Protein 5S9G (pdb70)

Solvent-accessible surface area: 7468 Å² total; per-residue (Å²): 165,90,45,130,33,20,72,101,64,0,49,97,10,1,65,87,0,38,149,36,149,28,0,107,32,13,60,112,81,42,70,90,167,124,79,113,61,9,126,119,88,5,126,72,46,32,4,0,11,46,0,71,110,32,1,99,68,47,104,20,142,11,0,73,75,1,3,157,28,0,118,45,4,18,60,11,13,107,62,48,25,128,47,142,219,25,175,69,8,34,14,1,90,125,2,24,64,55,0,57,126,60,1,60,66,11,22,66,81,18,84,37,1,44,157,76,118,144,196

GO terms:
  GO:0045944 positive regulation of transcription by RNA polymerase II (P, IDA)
  GO:2001237 negative regulation of extrinsic apoptotic signaling pathway (P, IDA)
  GO:0140566 histone reader activity (F, IDA)
  GO:0005515 protein binding (F, IPI)
  GO:0005634 nucleus (C, IDA)

Foldseek 3Di:
DPLPVLLVLVVVLLVVLVVDPLQVCQADWHDCVVVVCLCVFDVDIAGSVVLNVCSVVVNDPAVVVSVVRLVSSLVSLVRPDPDCPDPNNVSSVVSVVSCCVSCVVSRVVNVVVVVVVVD

InterPro domains:
  IPR001487 Bromodomain [PF00439] (1166-1250)
  IPR001487 Bromodomain [PF00439] (1325-1406)
  IPR001487 Bromodomain [PR00503] (1336-1349)
  IPR001487 Bromodomain [PR00503] (1350-1366)
  IPR001487 Bromodomain [PR00503] (1366-1384)
  IPR001487 Bromodomain [PR00503] (1384-1403)
  IPR001487 Bromodomain [PS50014] (1176-1246)
  IPR001487 Bromodomain [PS50014] (1333-1403)
  IPR001487 Bromodomain [SM00297] (1158-1261)
  IPR001487 Bromodomain [SM00297] (1318-1423)
  IPR001680 WD40 repeat [PF00400] (179-210)
  IPR001680 WD40 repeat [PF00400] (215-252)
  IPR001680 WD40 repeat [PF00400] (259-298)
  IPR001680 WD40 repeat [PF00400] (357-392)
  IPR001680 WD40 repeat [PF00400] (456-495)
  IPR001680 WD40 repeat [PS50082] (179-220)
  IPR001680 WD40 repeat [PS50082] (221-262)
  IPR001680 WD40 repeat [PS50082] (263-298)
  IPR001680 WD40 repeat [PS50082] (361-395)
  IPR001680 WD40 repeat [PS50082] (462-504)

Organism: Homo sapiens (NCBI:txid9606)

Nearest PDB structures (foldseek):
  5s8j-assembly1_A  TM=1.004E+00  e=1.135E-18  Homo sapiens
  8bw4-assembly1_A  TM=9.861E-01  e=4.058E-18  Homo sapiens
  9gh3-assembly1_A  TM=1.003E+00  e=1.939E-17  Homo sapiens
  7av8-assembly1_AAA  TM=9.817E-01  e=3.127E-16  Homo sapiens
  3q2e-assembly1_A  TM=9.866E-01  e=1.538E-13  Homo sapiens

Sequence (119 aa):
YDIQAWKKQCEELLNLIFQCCEDSEPFRQPVDLLEYPDYRDIIDTPMDFATVRETLEAGNYESPMELCCKDVRLIFSNSKAYTPSKRSRIYSMSLRLSAFFEEHISSSVLSDYKSALLRFHKR

B-factor: mean 18.1, std 9.37, range [9.09, 100.83]

Radius of gyration: 15.3 Å; Cα contacts (8 Å, |Δi|>4): 121; chains: 1; bounding box: 34×26×50 Å

Secondary structure (DSSP, 8-state):
--TTTHHHHHHHHHHHHHHSGGGGGGSS---TTTSTTHHHH-SS---HHHHHHHHHTT--SSHHHHHHHHHHHHHHHHHH-S-TT-HHHHHHHHHHHHHHHHHHHHHHHHHHHHHHHT-

Structure (mmCIF, N/CA/C/O backbone):
data_5S9G
#
_entry.id   5S9G
#
_cell.length_a   81.442
_cell.length_b   26.703
_cell.length_c   55.711
_cell.angle_alpha   90.000
_cell.angle_beta   100.610
_cell.angle_gamma   90.000
#
_symmetry.space_group_name_H-M   'C 1 2 1'
#
loop_
_entity.id
_entity.type
_entity.pdbx_description
1 polymer 'PH-interacting protein'
2 non-polymer '1,3-benzothiazole-6-carboxylic acid'
3 water water
#
loop_
_atom_site.group_PDB
_atom_site.id
_atom_site.type_symbol
_atom_site.label_atom_id
_atom_site.label_alt_id
_atom_site.label_comp_id
_atom_site.label_asym_id
_atom_site.label_entity_id
_atom_site.label_seq_id
_atom_site.pdbx_PDB_ins_code
_atom_site.Cartn_x
_atom_site.Cartn_y
_atom_site.Cartn_z
_atom_site.occupancy
_atom_site.B_iso_or_equiv
_atom_site.auth_seq_id
_atom_site.auth_comp_id
_atom_site.auth_asym_id
_atom_site.auth_atom_id
_atom_site.pdbx_PDB_model_num
ATOM 1 N N . TYR A 1 25 ? -8.205 11.923 -10.551 1.00 20.61 1316 TYR A N 1
ATOM 2 C CA . TYR A 1 25 ? -7.287 10.824 -10.231 1.00 19.80 1316 TYR A CA 1
ATOM 3 C C . TYR A 1 25 ? -6.089 11.273 -9.394 1.00 16.54 1316 TYR A C 1
ATOM 4 O O . TYR A 1 25 ? -5.074 10.596 -9.375 1.00 16.77 1316 TYR A O 1
ATOM 13 N N . ASP A 1 26 ? -6.238 12.372 -8.653 1.00 14.63 1317 ASP A N 1
ATOM 14 C CA . ASP A 1 26 ? -5.190 12.859 -7.769 1.00 14.27 1317 ASP A CA 1
ATOM 15 C C . ASP A 1 26 ? -5.226 12.051 -6.472 1.00 13.53 1317 ASP A C 1
ATOM 16 O O . ASP A 1 26 ? -6.162 12.174 -5.669 1.00 13.40 1317 ASP A O 1
ATOM 21 N N . ILE A 1 27 ? -4.218 11.206 -6.265 1.00 13.02 1318 ILE A N 1
ATOM 22 C CA . ILE A 1 27 ? -4.113 10.327 -5.097 1.00 13.97 1318 ILE A CA 1
ATOM 23 C C . ILE A 1 27 ? -3.932 11.107 -3.806 1.00 13.75 1318 ILE A C 1
ATOM 24 O O . ILE A 1 27 ? -4.233 10.564 -2.744 1.00 14.51 1318 ILE A O 1
ATOM 29 N N . GLN A 1 28 ? -3.447 12.342 -3.872 1.00 13.02 1319 GLN A N 1
ATOM 30 C CA . GLN A 1 28 ? -3.193 13.113 -2.657 1.00 12.53 1319 GLN A CA 1
ATOM 31 C C . GLN A 1 28 ? -4.310 14.082 -2.315 1.00 13.11 1319 GLN A C 1
ATOM 32 O O . GLN A 1 28 ? -4.254 14.675 -1.245 1.00 12.95 1319 GLN A O 1
ATOM 38 N N . ALA A 1 29 ? -5.319 14.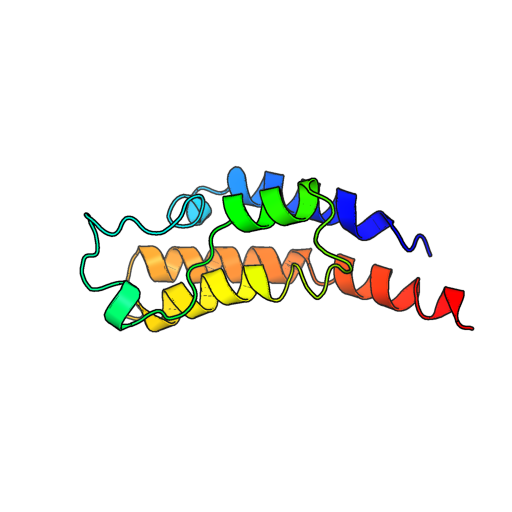262 -3.200 1.00 13.29 1320 ALA A N 1
ATOM 39 C CA . ALA A 1 29 ? -6.326 15.291 -3.003 1.00 13.53 1320 ALA A CA 1
ATOM 40 C C . ALA A 1 29 ? -7.135 15.170 -1.738 1.00 12.38 1320 ALA A C 1
ATOM 41 O O . ALA A 1 29 ? -7.607 16.188 -1.229 1.00 12.75 1320 ALA A O 1
ATOM 43 N N . TRP A 1 30 ? -7.282 13.949 -1.218 1.00 11.75 1321 TRP A N 1
ATOM 44 C CA . TRP A 1 30 ? -8.075 13.727 -0.028 1.00 11.87 1321 TRP A CA 1
ATOM 45 C C . TRP A 1 30 ? -7.599 14.514 1.161 1.00 12.00 1321 TRP A C 1
ATOM 46 O O . TRP A 1 30 ? -8.427 14.821 2.013 1.00 12.10 1321 TRP A O 1
ATOM 57 N N . LYS A 1 31 ? -6.297 14.831 1.241 1.00 12.16 1322 LYS A N 1
ATOM 58 C CA . LYS A 1 31 ? -5.798 15.476 2.443 1.00 11.87 1322 LYS A CA 1
ATOM 59 C C . LYS A 1 31 ? -6.371 16.870 2.628 1.00 12.54 1322 LYS A C 1
ATOM 60 O O . LYS A 1 31 ? -6.943 17.174 3.677 1.00 12.65 1322 LYS A O 1
ATOM 66 N N . LYS A 1 32 ? -6.273 17.707 1.597 1.00 12.71 1323 LYS A N 1
ATOM 67 C CA . LYS A 1 32 ? -6.846 19.051 1.681 1.00 13.17 1323 LYS A CA 1
ATOM 68 C C . LYS A 1 32 ? -8.363 18.972 1.797 1.00 13.32 1323 LYS A C 1
ATOM 69 O O . LYS A 1 32 ? -8.966 19.774 2.504 1.00 13.25 1323 LYS A O 1
ATOM 73 N N . GLN A 1 33 ? -8.996 17.996 1.121 1.00 12.66 1324 GLN A N 1
ATOM 74 C CA . GLN A 1 33 ? -10.451 17.851 1.241 1.00 12.80 1324 GLN A CA 1
ATOM 75 C C . GLN A 1 33 ? -10.835 17.536 2.700 1.00 13.11 1324 GLN A C 1
ATOM 76 O O . GLN A 1 33 ? -11.809 18.080 3.220 1.00 12.95 1324 GLN A O 1
ATOM 82 N N . CYS A 1 34 ? -10.029 16.718 3.379 1.00 11.94 1325 CYS A N 1
ATOM 83 C CA . CYS A 1 34 ? -10.271 16.413 4.788 1.00 11.83 1325 CYS A CA 1
ATOM 84 C C . CYS A 1 34 ? -9.978 17.602 5.664 1.00 12.16 1325 CYS A C 1
ATOM 85 O O . CYS A 1 34 ? -10.716 17.840 6.621 1.00 12.56 1325 CYS A O 1
ATOM 88 N N . GLU A 1 35 ? -8.945 18.396 5.349 1.00 12.25 1326 GLU A N 1
ATOM 89 C CA . GLU A 1 35 ? -8.676 19.624 6.110 1.00 12.33 1326 GLU A CA 1
ATOM 90 C C . GLU A 1 35 ? -9.864 20.564 6.037 1.00 12.54 1326 GLU A C 1
ATOM 91 O O . GLU A 1 35 ? -10.283 21.123 7.050 1.00 14.00 1326 GLU A O 1
ATOM 97 N N . GLU A 1 36 ? -10.425 20.720 4.834 1.00 12.87 1327 GLU A N 1
ATOM 98 C CA . GLU A 1 36 ? -11.567 21.587 4.653 1.00 13.70 1327 GLU A CA 1
ATOM 99 C C . GLU A 1 36 ? -12.791 21.075 5.350 1.00 13.08 1327 GLU A C 1
ATOM 100 O O . GLU A 1 36 ? -13.520 21.862 5.961 1.00 13.69 1327 GLU A O 1
ATOM 106 N N . LEU A 1 37 ? -13.001 19.761 5.316 1.00 12.59 1328 LEU A N 1
ATOM 107 C CA . LEU A 1 37 ? -14.152 19.194 6.001 1.00 12.09 1328 LEU A CA 1
ATOM 108 C C . LEU A 1 37 ? -13.993 19.361 7.520 1.00 12.30 1328 LEU A C 1
ATOM 109 O O . LEU A 1 37 ? -14.955 19.723 8.199 1.00 12.44 1328 LEU A O 1
ATOM 114 N N . LEU A 1 38 ? -12.774 19.219 8.047 1.00 11.72 1329 LEU A N 1
ATOM 115 C CA . LEU A 1 38 ? -12.557 19.448 9.470 1.00 12.40 1329 LEU A CA 1
ATOM 116 C C . LEU A 1 38 ? -12.808 20.899 9.821 1.00 13.47 1329 LEU A C 1
ATOM 117 O O . LEU A 1 38 ? -13.432 21.168 10.825 1.00 13.75 1329 LEU A O 1
ATOM 122 N N . ASN A 1 39 ? -12.430 21.832 8.956 1.00 14.18 1330 ASN A N 1
ATOM 123 C CA . ASN A 1 39 ? -12.731 23.250 9.168 1.00 15.32 1330 ASN A CA 1
ATOM 124 C C . ASN A 1 39 ? -14.247 23.481 9.277 1.00 15.06 1330 ASN A C 1
ATOM 125 O O . ASN A 1 39 ? -14.704 24.180 10.186 1.00 15.99 1330 ASN A O 1
ATOM 130 N N . LEU A 1 40 ? -15.032 22.847 8.399 1.00 14.01 1331 LEU A N 1
ATOM 131 C CA . LEU A 1 40 ? -16.487 22.966 8.458 1.00 14.47 1331 LEU A CA 1
ATOM 132 C C . LEU A 1 40 ? -17.004 22.371 9.756 1.00 13.67 1331 LEU A C 1
ATOM 133 O O . LEU A 1 40 ? -17.848 22.969 10.422 1.00 13.93 1331 LEU A O 1
ATOM 138 N N . ILE A 1 41 ? -16.445 21.224 10.165 1.00 12.41 1332 ILE A N 1
ATOM 139 C CA . ILE A 1 41 ? -16.861 20.593 11.405 1.00 12.09 1332 ILE A CA 1
ATOM 140 C C . ILE A 1 41 ? -16.574 21.495 12.602 1.00 12.40 1332 ILE A C 1
ATOM 141 O O . ILE A 1 41 ? -17.452 21.681 13.447 1.00 12.36 1332 ILE A O 1
ATOM 146 N N . PHE A 1 42 ? -15.390 22.142 12.639 1.00 12.71 1333 PHE A N 1
ATOM 147 C CA . PHE A 1 42 ? -15.064 23.022 13.750 1.00 14.43 1333 PHE A CA 1
ATOM 148 C C . PHE A 1 42 ? -15.944 24.277 13.790 1.00 16.01 1333 PHE A C 1
ATOM 149 O O . PHE A 1 42 ? -16.108 24.869 14.855 1.00 18.06 1333 PHE A O 1
ATOM 157 N N . GLN A 1 43 ? -16.536 24.671 12.659 1.00 15.77 1334 GLN A N 1
ATOM 158 C CA . GLN A 1 43 ? -17.486 25.787 12.629 1.00 16.85 1334 GLN A CA 1
ATOM 159 C C . GLN A 1 43 ? -18.878 25.396 13.124 1.00 17.59 1334 GLN A C 1
ATOM 160 O O . GLN A 1 43 ? -19.640 26.253 13.582 1.00 19.88 1334 GLN A O 1
ATOM 166 N N A CYS A 1 44 ? -19.239 24.098 12.984 0.50 16.20 1335 CYS A N 1
ATOM 167 N N B CYS A 1 44 ? -19.218 24.140 12.993 0.50 16.37 1335 CYS A N 1
ATOM 168 C CA A CYS A 1 44 ? -20.522 23.534 13.416 0.50 15.63 1335 CYS A CA 1
ATOM 169 C CA B CYS A 1 44 ? -20.498 23.635 13.388 0.50 16.01 1335 CYS A CA 1
ATOM 170 C C A CYS A 1 44 ? -20.603 23.639 14.925 0.50 14.66 1335 CYS A C 1
ATOM 171 C C B CYS A 1 44 ? -20.616 23.618 14.911 0.50 14.82 1335 CYS A C 1
ATOM 172 O O A CYS A 1 44 ? -19.741 23.091 15.612 0.50 14.00 1335 CYS A O 1
ATOM 173 O O B CYS A 1 44 ? -19.770 23.036 15.590 0.50 14.08 1335 CYS A O 1
ATOM 178 N N . GLU A 1 45 ? -21.697 24.196 15.454 1.00 14.50 1336 GLU A N 1
ATOM 179 C CA . GLU A 1 45 ? -21.907 24.222 16.903 1.00 14.27 1336 GLU A CA 1
ATOM 180 C C . GLU A 1 45 ? -22.006 22.815 17.469 1.00 13.87 1336 GLU A C 1
ATOM 181 O O . GLU A 1 4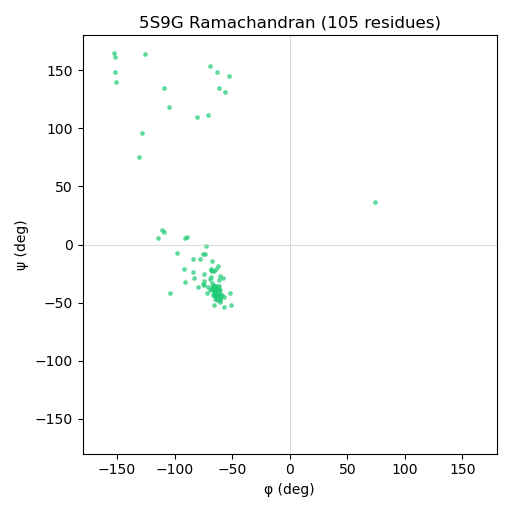5 ? -21.571 22.571 18.587 1.00 13.48 1336 GLU A O 1
ATOM 187 N N . ASP A 1 46 ? -22.535 21.871 16.677 1.00 12.98 1337 ASP A N 1
ATOM 188 C CA . ASP A 1 46 ? -22.661 20.497 17.113 1.00 12.60 1337 ASP A CA 1
ATOM 189 C C . ASP A 1 46 ? -21.313 19.829 17.403 1.00 12.20 1337 ASP A C 1
ATOM 190 O O . ASP A 1 46 ? -21.310 18.791 18.054 1.00 12.15 1337 ASP A O 1
ATOM 195 N N . SER A 1 47 ? -20.185 20.374 16.902 1.00 11.64 1338 SER A N 1
ATOM 196 C CA . SER A 1 47 ? -18.900 19.739 17.206 1.00 11.36 1338 SER A CA 1
ATOM 197 C C . SER A 1 47 ? -18.301 20.141 18.532 1.00 11.63 1338 SER A C 1
ATOM 198 O O . SER A 1 47 ? -17.329 19.531 18.942 1.00 11.89 1338 SER A O 1
ATOM 201 N N . GLU A 1 48 ? -18.818 21.186 19.188 1.00 12.10 1339 GLU A N 1
ATOM 202 C CA . GLU A 1 48 ? -18.132 21.727 20.3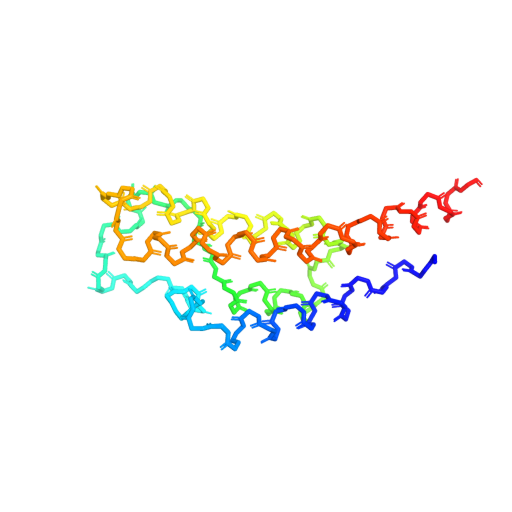74 1.00 13.12 1339 GLU A CA 1
ATOM 203 C C . GLU A 1 48 ? -17.791 20.667 21.459 1.00 12.62 1339 GLU A C 1
ATOM 204 O O . GLU A 1 48 ? -16.644 20.657 21.936 1.00 12.81 1339 GLU A O 1
ATOM 210 N N . PRO A 1 49 ? -18.679 19.710 21.776 1.00 11.95 1340 PRO A N 1
ATOM 211 C CA . PRO A 1 49 ? -18.322 18.683 22.771 1.00 11.77 1340 PRO A CA 1
ATOM 212 C C . PRO A 1 49 ? -17.232 17.726 22.346 1.00 12.11 1340 PRO A C 1
ATOM 213 O O . PRO A 1 49 ? -16.753 16.971 23.168 1.00 12.39 1340 PRO A O 1
ATOM 217 N N . PHE A 1 50 ? -16.908 17.705 21.064 1.00 11.19 1341 PHE A N 1
ATOM 218 C CA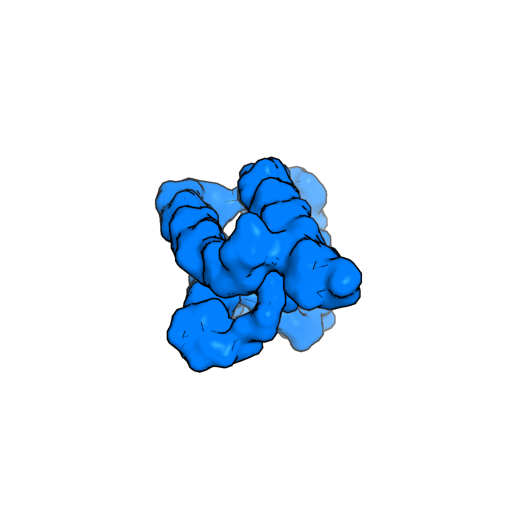 . PHE A 1 50 ? -16.008 16.756 20.443 1.00 10.97 1341 PHE A CA 1
ATOM 219 C C . PHE A 1 50 ? -14.741 17.394 19.905 1.00 11.51 1341 PHE A C 1
ATOM 220 O O . PHE A 1 50 ? -13.962 16.691 19.272 1.00 11.45 1341 PHE A O 1
ATOM 228 N N . ARG A 1 51 ? -14.503 18.687 20.130 1.00 12.37 1342 ARG A N 1
ATOM 229 C CA . ARG A 1 51 ? -13.329 19.349 19.575 1.00 13.15 1342 ARG A CA 1
ATOM 230 C C . ARG A 1 51 ? -12.084 18.994 20.293 1.00 14.78 1342 ARG A C 1
ATOM 231 O O . ARG A 1 51 ? -11.021 18.992 19.672 1.00 16.93 1342 ARG A O 1
ATOM 239 N N . GLN A 1 52 ? -12.162 18.775 21.598 1.00 14.78 1343 GLN A N 1
ATOM 240 C CA . GLN A 1 52 ? -11.028 18.425 22.430 1.00 15.58 1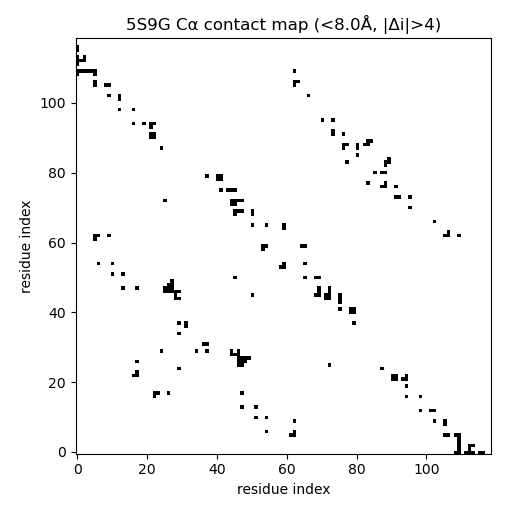343 GLN A CA 1
ATOM 241 C C . GLN A 1 52 ? -11.381 17.138 23.166 1.00 15.41 1343 GLN A C 1
ATOM 242 O O . GLN A 1 52 ? -12.556 16.749 23.243 1.00 14.67 1343 GLN A O 1
ATOM 248 N N . PRO A 1 53 ? -10.385 16.437 23.732 1.00 17.12 1344 PRO A N 1
ATOM 249 C CA . PRO A 1 53 ? -10.688 15.207 24.475 1.00 17.92 1344 PRO A CA 1
ATOM 250 C C . PRO A 1 53 ? -11.758 15.428 25.551 1.00 18.01 1344 PRO A C 1
ATOM 251 O O . PRO A 1 53 ? -11.840 16.506 26.168 1.00 17.59 1344 PRO A O 1
ATOM 255 N N . VAL A 1 54 ? -12.627 14.422 25.785 1.00 17.83 1345 VAL A N 1
ATOM 256 C CA . VAL A 1 54 ? -13.651 14.512 26.828 1.00 18.10 1345 VAL A CA 1
ATOM 257 C C . VAL A 1 54 ? -12.982 14.794 28.172 1.00 18.73 1345 VAL A C 1
ATOM 258 O O . VAL A 1 54 ? -11.931 14.213 28.473 1.00 19.50 1345 VAL A O 1
ATOM 262 N N . ASP A 1 55 ? -13.519 15.780 28.879 1.00 18.31 1346 ASP A N 1
ATOM 263 C CA . ASP A 1 55 ? -13.002 16.235 30.159 1.00 19.52 1346 ASP A CA 1
ATOM 264 C C . ASP A 1 55 ? -13.270 15.208 31.238 1.00 19.62 1346 ASP A C 1
ATOM 265 O O . ASP A 1 55 ? -14.408 15.028 31.660 1.00 18.84 1346 ASP A O 1
ATOM 270 N N . LEU A 1 56 ? -12.209 14.581 31.724 1.00 20.80 1347 LEU A N 1
ATOM 271 C CA . LEU A 1 56 ? -12.332 13.569 32.768 1.00 22.88 1347 LEU A CA 1
ATOM 272 C C . LEU A 1 56 ? -12.768 14.147 34.109 1.00 23.55 1347 LEU A C 1
ATOM 273 O 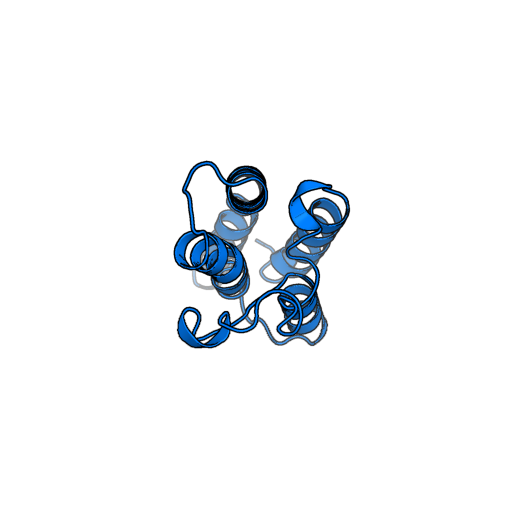O . LEU A 1 56 ? -13.314 13.413 34.924 1.00 24.17 1347 LEU A O 1
ATOM 278 N N . LEU A 1 57 ? -12.567 15.459 34.340 1.00 23.47 1348 LEU A N 1
ATOM 279 C CA . LEU A 1 57 ? -13.034 16.061 35.590 1.00 24.86 1348 LEU A CA 1
ATOM 280 C C . LEU A 1 57 ? -14.560 16.236 35.563 1.00 24.00 1348 LEU A C 1
ATOM 281 O O . LEU A 1 57 ? -15.208 16.110 36.601 1.00 24.97 1348 LEU A O 1
ATOM 286 N N . GLU A 1 58 ? -15.131 16.461 34.369 1.00 21.79 1349 GLU A N 1
ATOM 287 C CA . GLU A 1 58 ? -16.576 16.589 34.190 1.00 20.91 1349 GLU A CA 1
ATOM 288 C C . GLU A 1 58 ? -17.270 15.223 34.066 1.00 19.30 1349 GLU A C 1
ATOM 289 O O . GLU A 1 58 ? -18.441 15.099 34.403 1.00 19.73 1349 GLU A O 1
ATOM 295 N N . TYR A 1 59 ? -16.559 14.213 33.546 1.00 17.86 1350 TYR A N 1
ATOM 296 C CA . TYR A 1 59 ? -17.108 12.871 33.329 1.00 17.30 1350 TYR A CA 1
ATOM 297 C C . TYR A 1 59 ? -16.126 11.862 33.911 1.00 18.57 1350 TYR A C 1
ATOM 298 O O . TYR A 1 59 ? -15.377 11.233 33.180 1.00 17.73 1350 TYR A O 1
ATOM 307 N N . PRO A 1 60 ? -16.079 11.732 35.249 1.00 19.45 1351 PRO A N 1
ATOM 308 C CA . PRO A 1 60 ? -15.019 10.920 35.864 1.00 19.46 1351 PRO A CA 1
ATOM 309 C C . PRO A 1 60 ? -15.017 9.432 35.552 1.00 19.52 1351 PRO A C 1
ATOM 310 O O . PRO A 1 60 ? -13.981 8.799 35.680 1.00 19.68 1351 PRO A O 1
ATOM 314 N N . ASP A 1 61 ? -16.144 8.887 35.127 1.00 18.53 1352 ASP A N 1
ATOM 315 C CA . ASP A 1 61 ? -16.229 7.471 34.759 1.00 17.80 1352 ASP A CA 1
ATOM 316 C C . ASP A 1 61 ? -15.940 7.244 33.261 1.00 16.63 1352 ASP A C 1
ATOM 317 O O . ASP A 1 61 ? -16.071 6.122 32.782 1.00 17.22 1352 ASP A O 1
ATOM 322 N N . TYR A 1 62 ? -15.554 8.283 32.514 1.00 15.48 1353 TYR A N 1
ATOM 323 C CA . TYR A 1 62 ? -15.392 8.181 31.064 1.00 15.05 1353 TYR A CA 1
ATOM 324 C C . TYR A 1 62 ? -14.545 7.018 30.618 1.00 15.88 1353 TYR A C 1
ATOM 325 O O . TYR A 1 62 ? -14.977 6.237 29.766 1.00 15.16 1353 TYR A O 1
ATOM 334 N N . ARG A 1 63 ? -13.340 6.876 31.181 1.00 17.13 1354 ARG A N 1
ATOM 335 C CA . ARG A 1 63 ? -12.442 5.806 30.797 1.00 17.96 1354 ARG A CA 1
ATOM 336 C C . ARG A 1 63 ? -12.855 4.421 31.310 1.00 17.74 1354 ARG A C 1
ATOM 337 O O . ARG A 1 63 ? -12.280 3.434 30.859 1.00 18.28 1354 ARG A O 1
ATOM 345 N N . ASP A 1 64 ? -13.870 4.337 32.183 1.00 17.73 1355 ASP A N 1
ATOM 346 C CA . ASP A 1 64 ? -14.453 3.049 32.582 1.00 18.19 1355 ASP A CA 1
ATOM 347 C C . ASP A 1 64 ? -15.319 2.488 31.446 1.00 18.56 1355 ASP A C 1
ATOM 348 O O . ASP A 1 64 ? -15.557 1.280 31.395 1.00 20.78 1355 ASP A O 1
ATOM 353 N N . ILE A 1 65 ? -15.842 3.369 30.576 1.00 17.15 1356 ILE A N 1
ATOM 354 C CA . ILE A 1 65 ? -16.734 2.994 29.501 1.00 17.00 1356 ILE A CA 1
ATOM 355 C C . ILE A 1 65 ? -16.004 2.997 28.166 1.00 17.18 1356 ILE A C 1
ATOM 356 O O . ILE A 1 65 ? -16.201 2.109 27.339 1.00 17.84 1356 ILE A O 1
ATOM 361 N N . ILE A 1 66 ? -15.153 4.007 27.945 1.00 15.92 1357 ILE A N 1
ATOM 362 C CA . ILE A 1 66 ? -14.469 4.243 26.677 1.00 15.40 1357 ILE A CA 1
ATOM 363 C C . ILE A 1 66 ? -13.009 3.867 26.700 1.00 16.32 1357 ILE A C 1
ATOM 364 O O . ILE A 1 66 ? -12.256 4.472 27.458 1.00 17.17 1357 ILE A O 1
ATOM 369 N N . ASP A 1 67 ? -12.611 2.900 25.863 1.00 17.46 1358 ASP A N 1
ATOM 370 C CA . ASP A 1 67 ? -11.239 2.413 25.783 1.00 19.27 1358 ASP A CA 1
ATOM 371 C C . ASP A 1 67 ? -10.331 3.311 24.983 1.00 19.36 1358 ASP A C 1
ATOM 372 O O . ASP A 1 67 ? -9.128 3.359 25.245 1.00 20.52 1358 ASP A O 1
ATOM 377 N N . THR A 1 68 ? -10.857 3.907 23.900 1.00 17.60 1359 THR A N 1
ATOM 378 C CA . THR A 1 68 ? -10.027 4.734 23.039 1.00 17.32 1359 THR A CA 1
ATOM 379 C C . THR A 1 68 ? -10.655 6.069 22.814 1.00 16.38 1359 THR A C 1
ATOM 380 O O . THR A 1 68 ? -11.449 6.222 21.876 1.00 16.40 1359 THR A O 1
ATOM 384 N N . PRO A 1 69 ? -10.252 7.071 23.592 1.00 16.10 1360 PRO A N 1
ATOM 385 C CA . PRO A 1 69 ? -10.782 8.411 23.359 1.00 15.77 1360 PRO A CA 1
ATOM 386 C C . PRO A 1 69 ? -10.374 8.940 21.986 1.00 14.49 1360 PRO A C 1
ATOM 387 O O . PRO A 1 69 ? -9.313 8.611 21.458 1.00 15.56 1360 PRO A O 1
ATOM 391 N N . MET A 1 70 ? -11.232 9.759 21.410 1.00 13.10 1361 MET A N 1
ATOM 392 C CA . MET A 1 70 ? -10.921 10.412 20.145 1.00 12.16 1361 MET A CA 1
ATOM 393 C C . MET A 1 70 ? -11.665 11.713 20.097 1.00 11.83 1361 MET A C 1
ATOM 394 O O . MET A 1 70 ? -12.742 11.823 20.649 1.00 11.95 1361 MET A O 1
ATOM 399 N N . ASP A 1 71 ? -11.091 12.702 19.430 1.00 11.19 1362 ASP A N 1
ATOM 400 C CA . ASP A 1 71 ? -11.687 14.029 19.310 1.00 11.10 1362 ASP A CA 1
ATOM 401 C C . ASP A 1 71 ? -11.183 14.662 18.003 1.00 10.68 1362 ASP A C 1
ATOM 402 O O . ASP A 1 71 ? -10.207 14.186 17.397 1.00 11.26 1362 ASP A O 1
ATOM 407 N N . PHE A 1 72 ? -11.847 15.731 17.557 1.00 10.56 1363 PHE A N 1
ATOM 408 C CA . PHE A 1 72 ? -11.513 16.332 16.280 1.00 10.70 1363 PHE A CA 1
ATOM 409 C C . PHE A 1 72 ? -10.179 17.017 16.252 1.00 11.36 1363 PHE A C 1
ATOM 410 O O . PHE A 1 72 ? -9.564 17.044 15.185 1.00 11.44 1363 PHE A O 1
ATOM 418 N N . ALA A 1 73 ? -9.704 17.554 17.389 1.00 11.25 1364 ALA A N 1
ATOM 419 C CA . ALA A 1 73 ? -8.361 18.160 17.370 1.00 11.99 1364 ALA A CA 1
ATOM 420 C C . ALA A 1 73 ? -7.301 17.093 17.165 1.00 12.11 1364 ALA A C 1
ATOM 421 O O . ALA A 1 73 ? -6.367 17.315 16.408 1.00 12.47 1364 ALA A O 1
ATOM 423 N N . THR A 1 74 ? -7.473 15.911 17.769 1.00 11.55 1365 THR A N 1
ATOM 424 C CA . THR A 1 74 ? -6.539 14.799 17.561 1.00 12.14 1365 THR A CA 1
ATOM 425 C C . THR A 1 74 ? -6.571 14.361 16.111 1.00 11.65 1365 THR A C 1
ATOM 426 O O . THR A 1 74 ? -5.511 14.182 15.526 1.00 11.95 1365 THR A O 1
ATOM 430 N N . VAL A 1 75 ? -7.761 14.256 15.507 1.00 10.92 1366 VAL A N 1
ATOM 431 C CA . VAL A 1 75 ? -7.837 13.894 14.098 1.00 10.37 1366 VAL A CA 1
ATOM 432 C C . VAL A 1 75 ? -7.121 14.921 13.223 1.00 10.78 1366 VAL A C 1
ATOM 433 O O . VAL A 1 75 ? -6.327 14.541 12.375 1.00 11.20 1366 VAL A O 1
ATOM 437 N N . ARG A 1 76 ? -7.383 16.207 13.443 1.00 10.68 1367 ARG A N 1
ATOM 438 C CA . ARG A 1 76 ? -6.748 17.253 12.660 1.00 11.59 1367 ARG A CA 1
ATOM 439 C C . ARG A 1 76 ? -5.249 17.235 12.856 1.00 12.57 1367 ARG A C 1
ATOM 440 O O . ARG A 1 76 ? -4.532 17.341 11.877 1.00 13.01 1367 ARG A O 1
ATOM 448 N N . GLU A 1 77 ? -4.774 17.038 14.081 1.00 12.62 1368 GLU A N 1
ATOM 449 C CA . GLU A 1 77 ? -3.341 16.993 14.342 1.00 12.63 1368 GLU A CA 1
ATOM 450 C C . GLU A 1 77 ? -2.700 15.808 13.665 1.00 12.67 1368 GLU A C 1
ATOM 451 O O . GLU A 1 77 ? -1.583 15.907 13.158 1.00 13.59 1368 GLU A O 1
ATOM 457 N N . THR A 1 78 ? -3.370 14.657 13.689 1.00 12.44 1369 THR A N 1
ATOM 458 C CA . THR A 1 78 ? -2.847 13.449 13.035 1.00 11.92 1369 THR A CA 1
ATOM 459 C C . THR A 1 78 ? -2.743 13.680 11.536 1.00 11.89 1369 THR A C 1
ATOM 460 O O . THR A 1 78 ? -1.717 13.349 10.931 1.00 12.21 1369 THR A O 1
ATOM 464 N N . LEU A 1 79 ? -3.761 14.308 10.949 1.00 11.25 1370 LEU A N 1
ATOM 465 C CA . LEU A 1 79 ? -3.743 14.627 9.542 1.00 11.82 1370 LEU A CA 1
ATOM 466 C C . LEU A 1 79 ? -2.613 15.603 9.215 1.00 12.74 1370 LEU A C 1
ATOM 467 O O . LEU A 1 79 ? -1.825 15.355 8.292 1.00 12.86 1370 LEU A O 1
ATOM 472 N N . GLU A 1 80 ? -2.483 16.665 10.000 1.00 12.44 1371 GLU A N 1
ATOM 473 C CA . GLU A 1 80 ? -1.481 17.688 9.759 1.00 12.97 1371 GLU A CA 1
ATOM 474 C C . GLU A 1 80 ? -0.068 17.210 9.987 1.00 13.91 1371 GLU A C 1
ATOM 475 O O . GLU A 1 80 ? 0.867 17.748 9.373 1.00 14.90 1371 GLU A O 1
ATOM 481 N N . ALA A 1 81 ? 0.114 16.231 10.864 1.00 13.78 1372 ALA A N 1
ATOM 482 C CA . ALA A 1 81 ? 1.427 15.633 11.085 1.00 14.53 1372 ALA A CA 1
ATOM 483 C C . ALA A 1 81 ? 1.836 14.692 9.941 1.00 14.38 1372 ALA A C 1
ATOM 484 O O . ALA A 1 81 ? 2.962 14.207 9.936 1.00 15.13 1372 ALA A O 1
ATOM 486 N N . GLY A 1 82 ? 0.932 14.406 9.006 1.00 13.49 1373 GLY A N 1
ATOM 487 C CA . GLY A 1 82 ? 1.212 13.450 7.957 1.00 12.83 1373 GLY A CA 1
ATOM 488 C C . GLY A 1 82 ? 1.175 12.047 8.502 1.00 13.06 1373 GLY A C 1
ATOM 489 O O . GLY A 1 82 ? 1.972 11.204 8.105 1.00 13.38 1373 GLY A O 1
ATOM 490 N N . ASN A 1 83 ? 0.261 11.782 9.443 1.00 12.09 1374 ASN A N 1
ATOM 491 C CA . ASN A 1 83 ? 0.162 10.476 10.063 1.00 12.74 1374 ASN A CA 1
ATOM 492 C C . ASN A 1 83 ? -1.082 9.693 9.661 1.00 12.44 1374 ASN A C 1
ATOM 493 O O . ASN A 1 83 ? -1.326 8.632 10.217 1.00 13.35 1374 ASN A O 1
ATOM 498 N N . TYR A 1 84 ? -1.803 10.164 8.646 1.00 12.30 1375 TYR A N 1
ATOM 499 C CA . TYR A 1 84 ? -2.817 9.368 8.007 1.00 12.06 1375 TYR A CA 1
ATOM 500 C C . TYR A 1 84 ? -2.265 9.033 6.634 1.00 13.50 1375 TYR A C 1
ATOM 501 O O . TYR A 1 84 ? -1.774 9.914 5.937 1.00 14.02 1375 TYR A O 1
ATOM 510 N N . GLU A 1 85 ? -2.395 7.783 6.247 1.00 14.31 1376 GLU A N 1
ATOM 511 C CA . GLU A 1 85 ? -1.989 7.372 4.907 1.00 15.02 1376 GLU A CA 1
ATOM 512 C C . GLU A 1 85 ? -3.154 7.458 3.912 1.00 15.54 1376 GLU A C 1
ATOM 513 O O . GLU A 1 85 ? -2.923 7.515 2.695 1.00 17.89 1376 GLU A O 1
ATOM 519 N N . SER A 1 86 ? -4.400 7.452 4.399 1.00 14.33 1377 SER A N 1
ATOM 520 C CA . SER A 1 86 ? -5.553 7.461 3.521 1.00 13.85 1377 SER A CA 1
ATOM 521 C C . SER A 1 86 ? -6.717 8.126 4.231 1.00 12.87 1377 SER A C 1
ATOM 522 O O . SER A 1 86 ? -6.750 8.191 5.466 1.00 11.92 1377 SER A O 1
ATOM 525 N N . PRO A 1 87 ? -7.720 8.561 3.471 1.00 12.35 1378 PRO A N 1
ATOM 526 C CA . PRO A 1 87 ? -8.912 9.115 4.112 1.00 12.52 1378 PRO A CA 1
ATOM 527 C C . PRO A 1 87 ? -9.693 8.036 4.853 1.00 11.79 1378 PRO A C 1
ATOM 528 O O . PRO A 1 87 ? -10.469 8.392 5.742 1.00 11.73 1378 PRO A O 1
ATOM 532 N N . MET A 1 88 ? -9.528 6.740 4.525 1.00 11.30 1379 MET A N 1
ATOM 533 C CA . MET A 1 88 ? -10.203 5.683 5.285 1.00 11.67 1379 MET A CA 1
ATOM 534 C C . MET A 1 88 ? -9.726 5.679 6.730 1.00 11.47 1379 MET A C 1
ATOM 535 O O . MET A 1 88 ? -10.523 5.483 7.637 1.00 11.54 1379 MET A O 1
ATOM 540 N N . GLU A 1 89 ? -8.434 5.926 6.953 1.00 11.51 1380 GLU A N 1
ATOM 541 C CA . GLU A 1 89 ? -7.912 5.962 8.309 1.00 11.44 1380 GLU A CA 1
ATOM 542 C C . GLU A 1 89 ? -8.499 7.122 9.090 1.00 10.94 1380 GLU A C 1
ATOM 543 O O . GLU A 1 89 ? -8.875 6.969 10.251 1.00 11.42 1380 GLU A O 1
ATOM 549 N N . LEU A 1 90 ? -8.584 8.293 8.462 1.00 10.60 1381 LEU A N 1
ATOM 550 C CA . LEU A 1 90 ? -9.183 9.459 9.107 1.00 10.96 1381 LEU A CA 1
ATOM 551 C C . LEU A 1 90 ? -10.654 9.171 9.424 1.00 10.51 1381 LEU A C 1
ATOM 552 O O . LEU A 1 90 ? -11.140 9.474 10.513 1.00 10.75 1381 LEU A O 1
ATOM 557 N N A CYS A 1 91 ? -11.363 8.588 8.466 0.50 10.29 1382 CYS A N 1
ATOM 558 N N B CYS A 1 91 ? -11.365 8.527 8.490 0.50 10.92 1382 CYS A N 1
ATOM 559 C CA A CYS A 1 91 ? -12.765 8.256 8.635 0.50 10.73 1382 CYS A CA 1
ATOM 560 C CA B CYS A 1 91 ? -12.761 8.137 8.704 0.50 11.91 1382 CYS A CA 1
ATOM 561 C C A CYS A 1 91 ? -12.966 7.267 9.814 0.50 11.24 1382 CYS A C 1
ATOM 562 C C B CYS A 1 91 ? -12.935 7.286 9.881 0.50 11.70 1382 CYS A C 1
ATOM 563 O O A CYS A 1 91 ? -13.909 7.444 10.577 0.50 10.87 1382 CYS A O 1
ATOM 564 O O B CYS A 1 91 ? -13.852 7.498 10.663 0.50 11.16 1382 CYS A O 1
ATOM 569 N N . LYS A 1 92 ? -12.044 6.318 10.044 1.00 11.18 1383 LYS A N 1
ATOM 570 C CA . LYS A 1 92 ? -12.142 5.399 11.155 1.00 11.69 1383 LYS A CA 1
ATOM 571 C C . LYS A 1 92 ? -12.031 6.172 12.475 1.00 11.23 1383 LYS A C 1
AT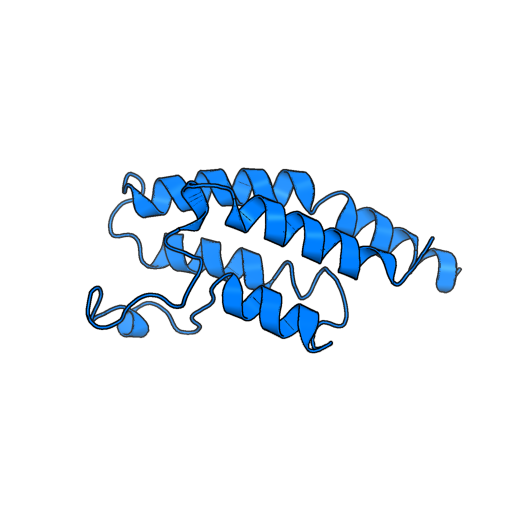OM 572 O O . LYS A 1 92 ? -12.820 5.922 13.384 1.00 11.33 1383 LYS A O 1
ATOM 578 N N . ASP A 1 93 ? -11.114 7.146 12.556 1.00 10.49 1384 ASP A N 1
ATOM 579 C CA . ASP A 1 93 ? -10.983 7.919 13.785 1.00 10.57 1384 ASP A CA 1
ATOM 580 C C . ASP A 1 93 ? -12.172 8.818 14.017 1.00 10.61 1384 ASP A C 1
ATOM 581 O O . ASP A 1 93 ? -12.642 8.920 15.149 1.00 10.41 1384 ASP A O 1
ATOM 586 N N . VAL A 1 94 ? -12.711 9.447 12.958 1.00 9.65 1385 VAL A N 1
ATOM 587 C CA . VAL A 1 94 ? -13.898 10.283 13.153 1.00 9.09 1385 VAL A CA 1
ATOM 588 C C . VAL A 1 94 ? -15.070 9.423 13.597 1.00 9.33 1385 VAL A C 1
ATOM 589 O O . VAL A 1 94 ? -15.802 9.804 14.510 1.00 9.84 1385 VAL A O 1
ATOM 593 N N . ARG A 1 95 ? -15.245 8.248 12.982 1.00 9.20 1386 ARG A N 1
ATOM 594 C CA . ARG A 1 95 ? -16.325 7.353 13.375 1.00 9.47 1386 ARG A CA 1
ATOM 595 C C . ARG A 1 95 ? -16.182 6.913 14.823 1.00 9.86 1386 ARG A C 1
ATOM 596 O O . ARG A 1 95 ? -17.193 6.730 15.490 1.00 10.28 1386 ARG A O 1
ATOM 604 N N . LEU A 1 96 ? -14.951 6.807 15.343 1.00 9.82 1387 LEU A N 1
ATOM 605 C CA . LEU A 1 96 ? -14.702 6.478 16.740 1.00 10.07 1387 LEU A CA 1
ATOM 606 C C . LEU A 1 96 ? -15.195 7.597 17.645 1.00 10.49 1387 LEU A C 1
ATOM 607 O O . LEU A 1 96 ? -15.738 7.312 18.704 1.00 10.45 1387 LEU A O 1
ATOM 612 N N . ILE A 1 97 ? -15.096 8.870 17.231 1.00 10.22 1388 ILE A N 1
ATOM 613 C CA . ILE A 1 97 ? -15.663 9.968 18.032 1.00 9.86 1388 ILE A CA 1
ATOM 614 C C . ILE A 1 97 ? -17.166 9.716 18.243 1.00 9.99 1388 ILE A C 1
ATOM 615 O O . ILE A 1 97 ? -17.679 9.779 19.361 1.00 10.35 1388 ILE A O 1
ATOM 620 N N . PHE A 1 98 ? -17.843 9.343 17.154 1.00 9.72 1389 PHE A N 1
ATOM 621 C CA . PHE A 1 98 ? -19.276 9.136 17.220 1.00 10.00 1389 PHE A CA 1
ATOM 622 C C . PHE A 1 98 ? -19.637 7.873 17.976 1.00 10.10 1389 PHE A C 1
ATOM 623 O O . PHE A 1 98 ? -20.599 7.899 18.747 1.00 10.59 1389 PHE A O 1
ATOM 631 N N . SER A 1 99 ? -18.907 6.770 17.770 1.00 10.46 1390 SER A N 1
ATOM 632 C CA . SER A 1 99 ? -19.243 5.543 18.510 1.00 10.96 1390 SER A CA 1
ATOM 633 C C . SER A 1 99 ? -18.951 5.719 19.985 1.00 11.42 1390 SER A C 1
ATOM 634 O O . SER A 1 99 ? -19.698 5.185 20.812 1.00 11.53 1390 SER A O 1
ATOM 637 N N . ASN A 1 100 ? -17.919 6.501 20.349 1.00 11.29 1391 ASN A N 1
ATOM 638 C CA . ASN A 1 100 ? -17.652 6.772 21.757 1.00 10.91 1391 ASN A CA 1
ATOM 639 C C . ASN A 1 100 ? -18.818 7.556 22.356 1.00 11.26 1391 ASN A C 1
ATOM 640 O O . ASN A 1 100 ? -19.215 7.289 23.494 1.00 12.07 1391 ASN A O 1
ATOM 645 N N . SER A 1 101 ? -19.378 8.513 21.617 1.00 10.76 1392 SER A N 1
ATOM 646 C CA . SER A 1 101 ? -20.506 9.273 22.126 1.00 10.77 1392 SER A CA 1
ATOM 647 C C . SER A 1 101 ? -21.719 8.369 22.354 1.00 11.38 1392 SER A C 1
ATOM 648 O O . SER A 1 101 ? -22.396 8.476 23.382 1.00 11.47 1392 SER A O 1
ATOM 651 N N . LYS A 1 102 ? -21.955 7.448 21.441 1.00 11.61 1393 LYS A N 1
ATOM 652 C CA . LYS A 1 102 ? -23.063 6.514 21.559 1.00 11.37 1393 LYS A CA 1
ATOM 653 C C . LYS A 1 102 ? -22.871 5.555 22.706 1.00 12.22 1393 LYS A C 1
ATOM 654 O O . LYS A 1 102 ? -23.839 5.219 23.389 1.00 12.68 1393 LYS A O 1
ATOM 660 N N . ALA A 1 103 ? -21.636 5.119 22.943 1.00 11.32 1394 ALA A N 1
ATOM 661 C CA . ALA A 1 103 ? -21.342 4.204 24.037 1.00 12.40 1394 ALA A CA 1
ATOM 662 C C . ALA A 1 103 ? -21.389 4.921 25.383 1.00 12.93 1394 ALA A C 1
ATOM 663 O O . ALA A 1 103 ? -21.822 4.322 26.375 1.00 13.76 1394 ALA A O 1
ATOM 665 N N . TYR A 1 104 ? -20.978 6.174 25.449 1.00 12.34 1395 TYR A N 1
ATOM 666 C CA . TYR A 1 104 ? -20.946 6.883 26.726 1.00 11.88 1395 TYR A CA 1
ATOM 667 C C . TYR A 1 104 ? -22.265 7.496 27.114 1.00 11.95 1395 TYR A C 1
ATOM 668 O O . TYR A 1 104 ? -22.504 7.736 28.301 1.00 12.22 1395 TYR A O 1
ATOM 677 N N . THR A 1 105 ? -23.135 7.774 26.143 1.00 11.84 1396 THR A N 1
ATOM 678 C CA . THR A 1 105 ? -24.373 8.461 26.463 1.00 11.27 1396 THR A CA 1
ATOM 679 C C . THR A 1 105 ? -25.250 7.675 27.432 1.00 11.89 1396 THR A C 1
ATOM 680 O O . THR A 1 105 ? -25.420 6.465 27.293 1.00 12.36 1396 THR A O 1
ATOM 684 N N . PRO A 1 106 ? -25.791 8.358 28.456 1.00 12.61 1397 PRO A N 1
ATOM 685 C CA . PRO A 1 106 ? -26.715 7.659 29.374 1.00 13.14 1397 PRO A CA 1
ATOM 686 C C . PRO A 1 106 ? -28.099 7.525 28.731 1.00 14.46 1397 PRO A C 1
ATOM 687 O O . PRO A 1 106 ? -28.961 6.810 29.247 1.00 14.89 1397 PRO A O 1
ATOM 691 N N . SER A 1 107 ? -28.351 8.256 27.617 1.00 13.94 1398 SER A N 1
ATOM 692 C CA . SER A 1 107 ? -29.621 8.237 26.963 1.00 14.03 1398 SER A CA 1
ATOM 693 C C . SER A 1 107 ? -29.456 8.507 25.484 1.00 14.13 1398 SER A C 1
ATOM 694 O O . SER A 1 107 ? -28.723 9.430 25.078 1.00 12.88 1398 SER A O 1
ATOM 697 N N . LYS A 1 108 ? -30.210 7.778 24.678 1.00 15.24 1399 LYS A N 1
ATOM 698 C CA . LYS A 1 108 ? -30.222 8.027 23.242 1.00 16.46 1399 LYS A CA 1
ATOM 699 C C . LYS A 1 108 ? -30.975 9.313 22.886 1.00 16.62 1399 LYS A C 1
ATOM 700 O O . LYS A 1 108 ? -30.981 9.695 21.716 1.00 16.52 1399 LYS A O 1
ATOM 706 N N . ARG A 1 109 ? -31.537 10.017 23.877 1.00 16.27 1400 ARG A N 1
ATOM 707 C CA . ARG A 1 109 ? -32.171 11.309 23.714 1.00 17.52 1400 ARG A CA 1
ATOM 708 C C . ARG A 1 109 ? -31.340 12.416 24.384 1.00 16.92 1400 ARG A C 1
ATOM 709 O O . ARG A 1 109 ? -31.859 13.517 24.553 1.00 19.29 1400 ARG A O 1
ATOM 717 N N . SER A 1 110 ? -30.088 12.145 24.789 1.00 14.36 1401 SER A N 1
ATOM 718 C CA . SER A 1 110 ? -29.298 13.163 25.434 1.00 13.82 1401 SER A CA 1
ATOM 719 C C . SER A 1 110 ? -28.901 14.272 24.475 1.00 12.94 1401 SER A C 1
ATOM 720 O O . SER A 1 110 ? -28.826 14.088 23.259 1.00 13.00 1401 SER A O 1
ATOM 723 N N . ARG A 1 111 ? -28.668 15.461 25.026 1.00 12.04 1402 ARG A N 1
ATOM 724 C CA . ARG A 1 111 ? -28.251 16.604 24.221 1.00 11.64 1402 ARG A CA 1
ATOM 725 C C . ARG A 1 111 ? -26.965 16.318 23.440 1.00 11.79 1402 ARG A C 1
ATOM 726 O O . ARG A 1 111 ? -26.911 16.508 22.221 1.00 11.32 1402 ARG A O 1
ATOM 734 N N . ILE A 1 112 ? -25.925 15.897 24.131 1.00 11.33 1403 ILE A N 1
ATOM 735 C CA . ILE A 1 112 ? -24.618 15.707 23.486 1.00 11.75 1403 ILE A CA 1
ATOM 736 C C . ILE A 1 112 ? -24.675 14.563 22.487 1.00 11.81 1403 ILE A C 1
ATOM 737 O O . ILE A 1 112 ? -24.149 14.703 21.382 1.00 11.47 1403 ILE A O 1
ATOM 742 N N . TYR A 1 113 ? -25.401 13.491 22.802 1.00 10.87 1404 TYR A N 1
ATOM 743 C CA . TYR A 1 113 ? -25.527 12.403 21.837 1.00 10.90 1404 TYR A CA 1
ATOM 744 C C . TYR A 1 113 ? -26.299 12.868 20.597 1.00 11.57 1404 TYR A C 1
ATOM 745 O O . TYR A 1 113 ? -25.917 12.540 19.476 1.00 11.57 1404 TYR A O 1
ATOM 754 N N . SER A 1 114 ? -27.340 13.672 20.777 1.00 11.85 1405 SER A N 1
ATOM 755 C CA . SER A 1 114 ? -28.108 14.179 19.638 1.00 12.50 1405 SER A CA 1
ATOM 756 C C . SER A 1 114 ? -27.226 15.055 18.740 1.00 12.42 1405 SER A C 1
ATOM 757 O O . SER A 1 114 ? -27.368 15.034 17.524 1.00 12.44 1405 SER A O 1
ATOM 760 N N . MET A 1 115 ? -26.306 15.815 19.326 1.00 11.34 1406 MET A N 1
ATOM 761 C CA . MET A 1 115 ? -25.348 16.622 18.579 1.00 10.87 1406 MET A CA 1
ATOM 762 C C . MET A 1 115 ? -24.439 15.696 17.767 1.00 11.04 1406 MET A C 1
ATOM 763 O O . MET A 1 115 ? -24.194 15.940 16.590 1.00 11.38 1406 MET A O 1
ATOM 768 N N . SER A 1 116 ? -23.972 14.612 18.379 1.00 10.76 1407 SER A N 1
ATOM 769 C CA . SER A 1 116 ? -23.124 13.663 17.686 1.00 10.47 1407 SER A CA 1
ATOM 770 C C . SER A 1 116 ? -23.837 13.048 16.490 1.00 10.52 1407 SER A C 1
ATOM 771 O O . SER A 1 116 ? -23.201 12.851 15.473 1.00 10.92 1407 SER A O 1
ATOM 774 N N . LEU A 1 117 ? -25.129 12.740 16.616 1.00 10.50 1408 LEU A N 1
ATOM 775 C CA . LEU A 1 117 ? -25.846 12.143 15.493 1.00 11.31 1408 LEU A CA 1
ATOM 776 C C . LEU A 1 117 ? -25.941 13.070 14.316 1.00 11.36 1408 LEU A C 1
ATOM 777 O O . LEU A 1 117 ? -25.755 12.641 13.170 1.00 11.06 1408 LEU A O 1
ATOM 782 N N . ARG A 1 118 ? -26.232 14.344 14.581 1.00 11.22 1409 ARG A N 1
ATOM 783 C CA . ARG A 1 118 ? -26.312 15.320 13.494 1.00 11.44 1409 ARG A CA 1
ATOM 784 C C . ARG A 1 118 ? -24.963 15.528 12.855 1.00 11.68 1409 ARG A C 1
ATOM 785 O O . ARG A 1 118 ? -24.855 15.563 11.624 1.00 12.11 1409 ARG A O 1
ATOM 793 N N . LEU A 1 119 ? -23.927 15.616 13.672 1.00 11.19 1410 LEU A N 1
ATOM 794 C CA . LEU A 1 119 ? -22.599 15.824 13.164 1.00 11.41 1410 LEU A CA 1
ATOM 795 C C . LEU A 1 119 ? -22.125 14.619 12.354 1.00 10.88 1410 LEU A C 1
ATOM 796 O O . LEU A 1 119 ? -21.481 14.791 11.310 1.00 11.27 1410 LEU A O 1
ATOM 801 N N . SER A 1 120 ? -22.507 13.400 12.771 1.00 10.79 1411 SER A N 1
ATOM 802 C CA . SER A 1 120 ? -22.165 12.204 12.038 1.00 10.46 1411 SER A CA 1
ATOM 803 C C . SER A 1 120 ? -22.826 12.202 10.674 1.00 10.82 1411 SER A C 1
ATOM 804 O O . SER A 1 120 ? -22.193 11.840 9.695 1.00 10.87 1411 SER A O 1
ATOM 807 N N . ALA A 1 121 ? -24.100 12.597 10.593 1.00 10.70 1412 ALA A N 1
ATOM 808 C CA . ALA A 1 121 ? -24.799 12.633 9.304 1.00 12.06 1412 ALA A CA 1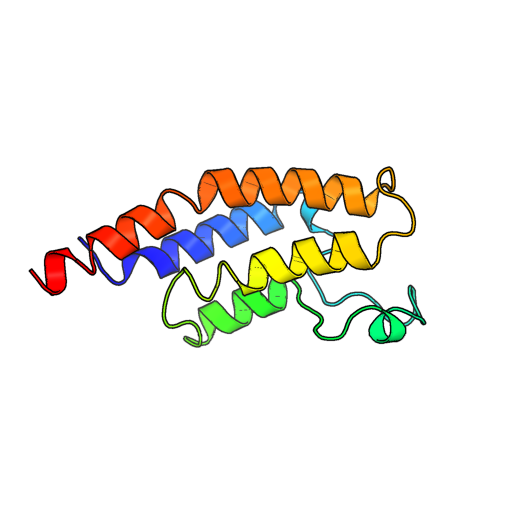
ATOM 809 C C . ALA A 1 121 ? -24.121 13.630 8.384 1.00 11.69 1412 ALA A C 1
ATOM 810 O O . ALA A 1 121 ? -23.880 13.331 7.211 1.00 12.17 1412 ALA A O 1
ATOM 812 N N . PHE A 1 122 ? -23.729 14.796 8.924 1.00 11.40 1413 PHE A N 1
ATOM 813 C CA . PHE A 1 122 ? -23.041 15.806 8.136 1.00 11.86 1413 PHE A CA 1
ATOM 814 C C . PHE A 1 122 ? -21.687 15.256 7.652 1.00 11.80 1413 PHE A C 1
ATOM 815 O O . PHE A 1 122 ? -21.330 15.402 6.480 1.00 11.69 1413 PHE A O 1
ATOM 823 N N . PHE A 1 123 ? -20.928 14.622 8.551 1.00 11.14 1414 PHE A N 1
ATOM 824 C CA . PHE A 1 123 ? -19.639 14.062 8.183 1.00 11.11 1414 PHE A CA 1
ATOM 825 C C . PHE A 1 123 ? -19.790 12.998 7.100 1.00 11.60 1414 PHE A C 1
ATOM 826 O O . PHE A 1 123 ? -19.067 13.045 6.095 1.00 12.14 1414 PHE A O 1
ATOM 834 N N . GLU A 1 124 ? -20.706 12.053 7.286 1.00 11.38 1415 GLU A N 1
ATOM 835 C CA . GLU A 1 124 ? -20.892 10.979 6.321 1.00 11.65 1415 GLU A CA 1
ATOM 836 C C . GLU A 1 124 ? -21.307 11.495 4.960 1.00 12.63 1415 GLU A C 1
ATOM 837 O O . GLU A 1 124 ? -20.813 11.023 3.942 1.00 13.99 1415 GLU A O 1
ATOM 843 N N . GLU A 1 125 ? -22.164 12.513 4.943 1.00 12.93 1416 GLU A N 1
ATOM 844 C CA . GLU A 1 125 ? -22.605 13.130 3.690 1.00 13.35 1416 GLU A CA 1
ATOM 845 C C . GLU A 1 125 ? -21.431 13.737 2.938 1.00 14.16 1416 GLU A C 1
ATOM 846 O O . GLU A 1 125 ? -21.415 13.714 1.715 1.00 15.03 1416 GLU A O 1
ATOM 852 N N . HIS A 1 126 ? -20.448 14.292 3.644 1.00 13.18 1417 HIS A N 1
ATOM 853 C CA . HIS A 1 126 ? -19.319 14.960 3.016 1.00 14.11 1417 HIS A CA 1
ATOM 854 C C . HIS A 1 126 ? -18.130 14.053 2.740 1.00 14.11 1417 HIS A C 1
ATOM 855 O O . HIS A 1 126 ? -17.402 14.273 1.756 1.00 15.90 1417 HIS A O 1
ATOM 862 N N . ILE A 1 127 ? -17.898 13.050 3.588 1.00 13.22 1418 ILE A N 1
ATOM 863 C CA . ILE A 1 127 ? -16.761 12.168 3.398 1.00 13.49 1418 ILE A CA 1
ATOM 864 C C . ILE A 1 127 ? -16.948 11.178 2.258 1.00 13.21 1418 ILE A C 1
ATOM 865 O O . ILE A 1 127 ? -15.961 10.696 1.716 1.00 13.46 1418 ILE A O 1
ATOM 870 N N A SER A 1 128 ? -18.192 10.870 1.883 0.50 13.34 1419 SER A N 1
ATOM 871 N N B SER A 1 128 ? -18.193 10.883 1.878 0.50 13.46 1419 SER A N 1
ATOM 872 C CA A SER A 1 128 ? -18.460 9.901 0.835 0.50 13.85 1419 SER A CA 1
ATOM 873 C CA B SER A 1 128 ? -18.485 9.930 0.826 0.50 14.09 1419 SER A CA 1
ATOM 874 C C A SER A 1 128 ? -17.713 10.184 -0.475 0.50 13.94 1419 SER A C 1
ATOM 875 C C B SER A 1 128 ? -17.711 10.194 -0.471 0.50 14.03 1419 SER A C 1
ATOM 876 O O A SER A 1 128 ? -17.070 9.275 -0.997 0.50 13.97 1419 SER A O 1
ATOM 877 O O B SER A 1 128 ? -17.067 9.280 -0.983 0.50 14.04 1419 SER A O 1
ATOM 882 N N . SER A 1 129 ? -17.743 11.431 -0.971 1.00 14.12 1420 SER A N 1
ATOM 883 C CA . SER A 1 129 ? -17.040 11.747 -2.216 1.00 14.81 1420 SER A CA 1
ATOM 884 C C . SER A 1 129 ? -15.546 11.720 -2.046 1.00 14.22 1420 SER A C 1
ATOM 885 O O . SER A 1 129 ? -14.833 11.379 -2.978 1.00 14.30 1420 SER A O 1
ATOM 888 N N . VAL A 1 130 ? -15.052 12.074 -0.850 1.00 13.23 1421 VAL A N 1
ATOM 889 C CA . VAL A 1 130 ? -13.617 12.051 -0.584 1.00 12.88 1421 VAL A CA 1
ATOM 890 C C . VAL A 1 130 ? -13.095 10.635 -0.691 1.00 12.74 1421 VAL A C 1
ATOM 891 O O . VAL A 1 130 ? -12.095 10.394 -1.362 1.00 12.75 1421 VAL A O 1
ATOM 895 N N . LEU A 1 131 ? -13.810 9.678 -0.088 1.00 12.43 1422 LEU A N 1
ATOM 896 C CA . LEU A 1 131 ? -13.434 8.281 -0.144 1.00 12.61 1422 LEU A CA 1
ATOM 897 C C . LEU A 1 131 ? -13.560 7.733 -1.550 1.00 13.32 1422 LEU A C 1
ATOM 898 O O . LEU A 1 131 ? -12.650 7.072 -2.032 1.00 13.44 1422 LEU A O 1
ATOM 903 N N . SER A 1 132 ? -14.657 8.062 -2.243 1.00 14.09 1423 SER A N 1
ATOM 904 C CA . SER A 1 132 ? -14.850 7.585 -3.605 1.00 14.00 1423 SER A CA 1
ATOM 905 C C . SER A 1 132 ? -13.760 8.068 -4.529 1.00 14.73 1423 SER A C 1
ATOM 906 O O . SER A 1 132 ? -13.203 7.276 -5.295 1.00 14.70 1423 SER A O 1
ATOM 909 N N . ASP A 1 133 ? -13.440 9.360 -4.458 1.00 14.39 1424 ASP A N 1
ATOM 910 C CA . ASP A 1 133 ? -12.407 9.918 -5.332 1.00 14.66 1424 ASP A CA 1
ATOM 911 C C . ASP A 1 133 ? -11.063 9.311 -5.040 1.00 14.26 1424 ASP A C 1
ATOM 912 O O . ASP A 1 133 ? -10.313 9.019 -5.966 1.00 14.28 1424 ASP A O 1
ATOM 917 N N . TYR A 1 134 ? -10.732 9.104 -3.764 1.00 12.94 1425 TYR A N 1
ATOM 918 C CA . TYR A 1 134 ? -9.450 8.515 -3.421 1.00 12.57 1425 TYR A CA 1
ATOM 919 C C . TYR A 1 134 ? -9.359 7.088 -3.943 1.00 13.50 1425 TYR A C 1
ATOM 920 O O . TYR A 1 134 ? -8.350 6.716 -4.554 1.00 13.62 1425 TYR A O 1
ATOM 929 N N . LYS A 1 135 ? -10.400 6.287 -3.710 1.00 13.21 1426 LYS A N 1
ATOM 930 C CA . LYS A 1 135 ? -10.385 4.898 -4.151 1.00 14.09 1426 LYS A CA 1
ATOM 931 C C . LYS A 1 135 ? -10.314 4.819 -5.666 1.00 14.23 1426 LYS A C 1
ATOM 932 O O . LYS A 1 135 ? -9.580 3.997 -6.198 1.00 14.68 1426 LYS A O 1
ATOM 938 N N . SER A 1 136 ? -11.026 5.712 -6.357 1.00 14.15 1427 SER A N 1
ATOM 939 C CA . SER A 1 136 ? -10.965 5.771 -7.817 1.00 14.76 1427 SER A CA 1
ATOM 940 C C . SER A 1 136 ? -9.543 6.121 -8.293 1.00 14.84 1427 SER A C 1
ATOM 941 O O . SER A 1 136 ? -9.030 5.541 -9.253 1.00 14.81 1427 SER A O 1
ATOM 944 N N . ALA A 1 137 ? -8.901 7.087 -7.632 1.00 14.60 1428 ALA A N 1
ATOM 945 C CA . ALA A 1 137 ? -7.543 7.499 -7.980 1.00 14.84 1428 ALA A CA 1
ATOM 946 C C . ALA A 1 137 ? -6.571 6.365 -7.790 1.00 15.16 1428 ALA A C 1
ATOM 947 O O . ALA A 1 137 ? -5.688 6.181 -8.618 1.00 15.51 1428 ALA A O 1
ATOM 949 N N A LEU A 1 138 ? -6.721 5.593 -6.705 0.50 14.78 1429 LEU A N 1
ATOM 950 N N B LEU A 1 138 ? -6.719 5.593 -6.705 0.50 14.91 1429 LEU A N 1
ATOM 951 C CA A LEU A 1 138 ? -5.862 4.455 -6.452 0.50 16.27 1429 LEU A CA 1
ATOM 952 C CA B LEU A 1 138 ? -5.840 4.470 -6.459 0.50 16.51 1429 LEU A CA 1
ATOM 953 C C A LEU A 1 138 ? -6.045 3.397 -7.498 0.50 16.11 1429 LEU A C 1
ATOM 954 C C B LEU A 1 138 ? -6.044 3.372 -7.477 0.50 16.26 1429 LEU A C 1
ATOM 955 O O A LEU A 1 138 ? -5.062 2.846 -7.980 0.50 16.94 1429 LEU A O 1
ATOM 956 O O B LEU A 1 138 ? -5.066 2.804 -7.951 0.50 17.14 1429 LEU A O 1
ATOM 965 N N . ARG A 1 139 ? -7.302 3.123 -7.892 1.00 15.23 1430 ARG A N 1
ATOM 966 C CA . ARG A 1 139 ? -7.572 2.126 -8.918 1.00 15.44 1430 ARG A CA 1
ATOM 967 C C . ARG A 1 139 ? -6.963 2.562 -10.241 1.00 15.56 1430 ARG A C 1
ATOM 968 O O . ARG A 1 139 ? -6.340 1.748 -10.910 1.00 16.14 1430 ARG A O 1
ATOM 976 N N . PHE A 1 140 ? -7.052 3.867 -10.563 1.00 14.59 1431 PHE A N 1
ATOM 977 C CA . PHE A 1 140 ? -6.465 4.380 -11.789 1.00 15.35 1431 PHE A CA 1
ATOM 978 C C . PHE A 1 140 ? -4.958 4.222 -11.762 1.00 15.64 1431 PHE A C 1
ATOM 979 O O . PHE A 1 140 ? -4.362 3.779 -12.732 1.00 16.10 1431 PHE A O 1
ATOM 987 N N . HIS A 1 141 ? -4.357 4.480 -10.609 1.00 15.97 1432 HIS A N 1
ATOM 988 C CA . HIS A 1 141 ? -2.920 4.305 -10.460 1.00 17.05 1432 HIS A CA 1
ATOM 989 C C . HIS A 1 141 ? -2.490 2.843 -10.709 1.00 20.11 1432 HIS A C 1
ATOM 990 O O . HIS A 1 141 ? -1.490 2.596 -11.396 1.00 21.74 1432 HIS A O 1
ATOM 997 N N . LYS A 1 142 ? -3.243 1.877 -10.182 1.00 21.21 1433 LYS A N 1
ATOM 998 C CA . LYS A 1 142 ? -2.896 0.464 -10.329 1.00 23.93 1433 LYS A CA 1
ATOM 999 C C . LYS A 1 142 ? -3.475 -0.214 -11.561 1.00 26.50 1433 LYS A C 1
ATOM 1000 O O . LYS A 1 142 ? -3.369 -1.433 -11.661 1.00 29.28 1433 LYS A O 1
ATOM 1006 N N . ARG A 1 143 ? -4.123 0.539 -12.472 1.00 25.52 1434 ARG A N 1
ATOM 1007 C CA . ARG A 1 143 ? -4.808 -0.004 -13.638 1.00 26.57 1434 ARG A CA 1
ATOM 1008 C C . ARG A 1 143 ? -3.958 -0.927 -14.512 1.00 28.51 1434 ARG A C 1
ATOM 1009 O O . ARG A 1 143 ? -2.858 -0.581 -14.914 1.00 30.03 1434 ARG A O 1
#